Protein AF-A0A529XNV1-F1 (afdb_monomer_lite)

pLDDT: mean 88.71, std 9.5, range [61.62, 97.94]

Secondary structure (DSSP, 8-state):
-EEEEE-TT--EEEEEE-EEES---STTGGGHHHHHHHHHTT----SEEE----SS---S-SSEE-TTS-HHHHHH-

Radius of gyration: 15.76 Å; chains: 1; bounding box: 31×32×37 Å

Foldseek 3Di:
DKDFDADPVRHTFKIADWDFAQDQPDPRPVCVVVCVVQVVVVHHPPRDTDRDDPPPDDDDDRIGGDPPHDPVVSVVD

Structure (mmCIF, N/CA/C/O backbone):
data_AF-A0A529XNV1-F1
#
_entry.id   AF-A0A529XNV1-F1
#
loop_
_atom_site.group_PDB
_atom_site.id
_atom_site.type_symbol
_atom_site.label_atom_id
_atom_site.label_alt_id
_atom_site.label_comp_id
_atom_site.label_asym_id
_atom_site.label_entity_id
_atom_site.label_seq_id
_atom_site.pdbx_PDB_ins_code
_atom_site.Cartn_x
_atom_site.Cartn_y
_atom_site.Cartn_z
_atom_site.occupancy
_atom_site.B_iso_or_equiv
_atom_site.auth_seq_id
_atom_site.auth_comp_id
_atom_site.auth_asym_id
_atom_site.auth_atom_id
_atom_site.pdbx_PDB_model_num
ATOM 1 N N . HIS A 1 1 ? -8.889 2.004 -3.049 1.00 85.38 1 HIS A N 1
ATOM 2 C CA . HIS A 1 1 ? -8.912 0.584 -2.628 1.00 85.38 1 HIS A CA 1
ATOM 3 C C . HIS A 1 1 ? -8.549 0.507 -1.147 1.00 85.38 1 HIS A C 1
ATOM 5 O O . HIS A 1 1 ? -8.192 1.536 -0.585 1.00 85.38 1 HIS A O 1
ATOM 11 N N . HIS A 1 2 ? -8.687 -0.642 -0.487 1.00 90.50 2 HIS A N 1
ATOM 12 C CA . HIS A 1 2 ? -8.299 -0.800 0.919 1.00 90.50 2 HIS A CA 1
ATOM 13 C C . HIS A 1 2 ? -8.065 -2.276 1.257 1.00 90.50 2 HIS A C 1
ATOM 15 O O . HIS A 1 2 ? -8.616 -3.152 0.590 1.00 90.50 2 HIS A O 1
ATOM 21 N N . LEU A 1 3 ? -7.272 -2.529 2.294 1.00 92.19 3 LEU A N 1
ATOM 22 C CA . LEU A 1 3 ? -7.167 -3.833 2.946 1.00 92.19 3 LEU A CA 1
ATOM 23 C C . LEU A 1 3 ? -8.065 -3.845 4.185 1.00 92.19 3 LEU A C 1
ATOM 25 O O . LEU A 1 3 ? -8.221 -2.814 4.842 1.00 92.19 3 LEU A O 1
ATOM 29 N N . ARG A 1 4 ? -8.668 -4.998 4.485 1.00 94.19 4 ARG A N 1
ATOM 30 C CA . ARG A 1 4 ? -9.555 -5.208 5.639 1.00 94.19 4 ARG A CA 1
ATOM 31 C C . ARG A 1 4 ? -8.893 -6.181 6.603 1.00 94.19 4 ARG A C 1
ATOM 33 O O . ARG A 1 4 ? -8.380 -7.207 6.167 1.00 94.19 4 ARG A O 1
ATOM 40 N N . LEU A 1 5 ? -8.946 -5.863 7.890 1.00 94.19 5 LEU A N 1
ATOM 41 C CA . LEU A 1 5 ? -8.640 -6.797 8.964 1.00 94.19 5 LEU A CA 1
ATOM 42 C C . LEU A 1 5 ? -9.958 -7.326 9.522 1.00 94.19 5 LEU A C 1
ATOM 44 O O . LEU A 1 5 ? -10.798 -6.543 9.973 1.00 94.19 5 LEU A O 1
ATOM 48 N N . GLU A 1 6 ? -10.137 -8.642 9.492 1.00 95.44 6 GLU A N 1
ATOM 49 C CA . GLU A 1 6 ? -11.394 -9.293 9.860 1.00 95.44 6 GLU A CA 1
ATOM 50 C C . GLU A 1 6 ? -11.166 -10.482 10.780 1.00 95.44 6 GLU A C 1
ATOM 52 O O . GLU A 1 6 ? -10.119 -11.128 10.743 1.00 95.44 6 GLU A O 1
ATOM 57 N N . THR A 1 7 ? -12.173 -10.801 11.592 1.00 93.62 7 THR A N 1
ATOM 58 C CA . THR A 1 7 ? -12.200 -12.084 12.296 1.00 93.62 7 THR A CA 1
ATOM 59 C C . THR A 1 7 ? -12.476 -13.230 11.322 1.00 93.62 7 THR A C 1
ATOM 61 O O . THR A 1 7 ? -12.984 -13.022 10.221 1.00 93.62 7 THR A O 1
ATOM 64 N N . ALA A 1 8 ? -12.251 -14.470 11.764 1.00 94.69 8 ALA A N 1
ATOM 65 C CA . ALA A 1 8 ? -12.611 -15.665 10.994 1.00 94.69 8 ALA A CA 1
ATOM 66 C C . ALA A 1 8 ? -14.113 -15.743 10.635 1.00 94.69 8 ALA A C 1
ATOM 68 O O . ALA A 1 8 ? -14.496 -16.440 9.703 1.00 94.69 8 ALA A O 1
ATOM 69 N N . GLN A 1 9 ? -14.967 -15.020 11.366 1.00 95.62 9 GLN A N 1
ATOM 70 C CA . GLN A 1 9 ? -16.410 -14.916 11.133 1.00 95.62 9 GLN A CA 1
ATOM 71 C C . GLN A 1 9 ? -16.786 -13.716 10.239 1.00 95.62 9 GLN A C 1
ATOM 73 O O . GLN A 1 9 ? -17.967 -13.406 10.105 1.00 95.62 9 GLN A O 1
ATOM 78 N N . GLY A 1 10 ? -15.808 -13.013 9.656 1.00 93.81 10 GLY A N 1
ATOM 79 C CA . GLY A 1 10 ? -16.027 -11.890 8.736 1.00 93.81 10 GLY A CA 1
ATOM 80 C C . GLY A 1 10 ? -16.366 -10.557 9.409 1.00 93.81 10 GLY A C 1
ATOM 81 O O . GLY A 1 10 ? -16.806 -9.620 8.742 1.00 93.81 10 GLY A O 1
ATOM 82 N N . ARG A 1 11 ? -16.187 -10.434 10.733 1.00 94.31 11 ARG A N 1
ATOM 83 C CA . ARG A 1 11 ? -16.409 -9.163 11.438 1.00 94.31 11 ARG A CA 1
ATOM 84 C C . ARG A 1 11 ? -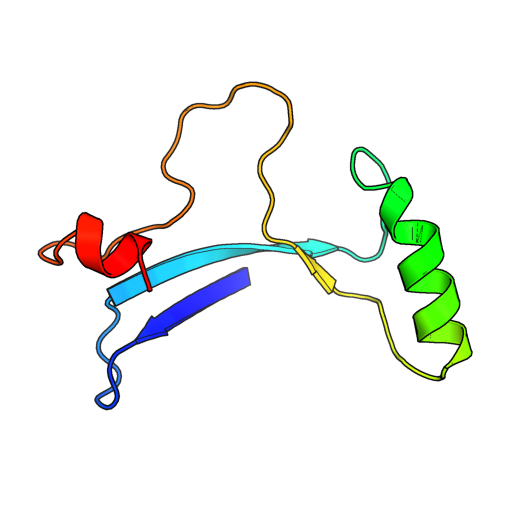15.234 -8.219 11.187 1.00 94.31 11 ARG A C 1
ATOM 86 O O . ARG A 1 11 ? -14.099 -8.568 11.498 1.00 94.31 11 ARG A O 1
ATOM 93 N N . LEU A 1 12 ? -15.517 -7.020 10.675 1.00 95.38 12 LEU A N 1
ATOM 94 C CA . LEU A 1 12 ? -14.510 -5.996 10.385 1.00 95.38 12 LEU A CA 1
ATOM 95 C C . LEU A 1 12 ? -13.948 -5.383 11.675 1.00 95.38 12 LEU A C 1
ATOM 97 O O . LEU A 1 12 ? -14.687 -4.773 12.448 1.00 95.38 12 LEU A O 1
ATOM 101 N N . LEU A 1 13 ? -12.635 -5.502 11.862 1.00 96.19 13 LEU A N 1
ATOM 102 C CA . LEU A 1 13 ? -11.897 -4.924 12.988 1.00 96.19 13 LEU A CA 1
ATOM 103 C C . LEU A 1 13 ? -11.244 -3.593 12.613 1.00 96.19 13 LEU A C 1
ATOM 105 O O . LEU A 1 13 ? -11.236 -2.647 13.400 1.00 96.19 13 LEU A O 1
ATOM 109 N N . GLY A 1 14 ? -10.725 -3.503 11.391 1.00 94.19 14 GLY A N 1
ATOM 110 C CA . GLY A 1 14 ? -10.043 -2.315 10.905 1.00 94.19 14 GLY A CA 1
ATOM 111 C C . GLY A 1 14 ? -9.783 -2.347 9.407 1.00 94.19 14 GLY A C 1
ATOM 112 O O . GLY A 1 14 ? -10.047 -3.342 8.729 1.00 94.19 14 GLY A O 1
ATOM 113 N N . ALA A 1 15 ? -9.278 -1.236 8.881 1.00 93.81 15 ALA A N 1
ATOM 114 C CA . ALA A 1 15 ? -8.948 -1.113 7.471 1.00 93.81 15 ALA A CA 1
ATOM 115 C C . ALA A 1 15 ? -7.742 -0.203 7.237 1.00 93.81 15 ALA A C 1
ATOM 117 O O . ALA A 1 15 ? -7.494 0.749 7.981 1.00 93.81 15 ALA A O 1
ATOM 118 N N . VAL A 1 16 ? -7.033 -0.477 6.146 1.00 92.00 16 VAL A N 1
ATOM 119 C CA . VAL A 1 16 ? -5.905 0.326 5.677 1.00 92.00 16 VAL A CA 1
ATOM 120 C C . VAL A 1 16 ? -6.236 0.858 4.280 1.00 92.00 16 VAL A C 1
ATOM 122 O O . VAL A 1 16 ? -6.422 0.055 3.359 1.00 92.00 16 VAL A O 1
ATOM 125 N N . PRO A 1 17 ? -6.352 2.185 4.083 1.00 88.56 17 PRO A N 1
ATOM 126 C CA . PRO A 1 17 ? -6.595 2.754 2.764 1.00 88.56 17 PRO A CA 1
ATOM 127 C C . PRO A 1 17 ? -5.395 2.508 1.842 1.00 88.56 17 PRO A C 1
ATOM 129 O O . PRO A 1 17 ? -4.239 2.592 2.252 1.00 88.56 17 PRO A O 1
ATOM 132 N N . CYS A 1 18 ? -5.670 2.208 0.572 1.00 90.62 18 CYS A N 1
ATOM 133 C CA . CYS A 1 18 ? -4.648 1.970 -0.443 1.00 90.62 18 CYS A CA 1
ATOM 134 C C . CYS A 1 18 ? -4.973 2.691 -1.753 1.00 90.62 18 CYS A C 1
ATOM 136 O O . CYS A 1 18 ? -6.118 2.709 -2.231 1.00 90.62 18 CYS A O 1
ATOM 138 N N . TYR A 1 19 ? -3.925 3.203 -2.384 1.00 87.75 19 TYR A N 1
ATOM 139 C CA . TYR A 1 19 ? -3.976 3.891 -3.664 1.00 87.75 19 TYR A CA 1
ATOM 140 C C . TYR A 1 19 ? -3.486 2.965 -4.769 1.00 87.75 19 TYR A C 1
ATOM 142 O O . TYR A 1 19 ? -2.429 2.351 -4.645 1.00 87.75 19 TYR A O 1
ATOM 150 N N . LEU A 1 20 ? -4.252 2.866 -5.852 1.00 93.00 20 LEU A N 1
ATOM 151 C CA . LEU A 1 20 ? -3.807 2.153 -7.042 1.00 93.00 20 LEU A CA 1
ATOM 152 C C . LEU A 1 20 ? -2.813 3.037 -7.796 1.00 93.00 20 LEU A C 1
ATOM 154 O O . LEU A 1 20 ? -3.116 4.193 -8.089 1.00 93.00 20 LEU A O 1
ATOM 158 N N . LYS A 1 21 ? -1.633 2.504 -8.106 1.00 92.69 21 LYS A N 1
ATOM 159 C CA . LYS A 1 21 ? -0.598 3.212 -8.859 1.00 92.69 21 LYS A CA 1
ATOM 160 C C . LYS A 1 21 ? -0.118 2.376 -10.033 1.00 92.69 21 LYS A C 1
ATOM 162 O O . LYS A 1 21 ? 0.176 1.195 -9.880 1.00 92.69 21 LYS A O 1
ATOM 167 N N . SER A 1 22 ? 0.053 3.035 -11.172 1.00 95.06 22 SER A N 1
ATOM 168 C CA . SER A 1 22 ? 0.650 2.452 -12.383 1.00 95.06 22 SER A CA 1
ATOM 169 C C . SER A 1 22 ? 2.105 2.889 -12.591 1.00 95.06 22 SER A C 1
ATOM 171 O O . SER A 1 22 ? 2.637 2.747 -13.683 1.00 95.06 22 SER A O 1
ATOM 173 N N . HIS A 1 23 ? 2.724 3.495 -11.574 1.00 92.50 23 HIS A N 1
ATOM 174 C CA . HIS A 1 23 ? 4.093 4.008 -11.622 1.00 92.50 23 HIS A CA 1
ATOM 175 C C . HIS A 1 23 ? 4.680 4.196 -10.214 1.00 92.50 23 HIS A C 1
ATOM 177 O O . HIS A 1 23 ? 3.937 4.288 -9.227 1.00 92.50 23 HIS A O 1
ATOM 183 N N . SER A 1 24 ? 6.003 4.373 -10.143 1.00 93.00 24 SER A N 1
ATOM 184 C CA . SER A 1 24 ? 6.749 4.689 -8.908 1.00 93.00 24 SER A CA 1
ATOM 185 C C . SER A 1 24 ? 7.318 6.114 -8.842 1.00 93.00 24 SER A C 1
ATOM 187 O O . SER A 1 24 ? 8.169 6.418 -8.020 1.00 93.00 24 SER A O 1
ATOM 189 N N . GLN A 1 25 ? 6.772 7.036 -9.640 1.00 90.69 25 GLN A N 1
ATOM 190 C CA . GLN A 1 25 ? 7.107 8.467 -9.556 1.00 90.69 25 GLN A CA 1
ATOM 191 C C . GLN A 1 25 ? 6.827 9.106 -8.181 1.00 90.69 25 GLN A C 1
ATOM 193 O O . GLN A 1 25 ? 5.925 8.676 -7.447 1.00 90.69 25 GLN A O 1
ATOM 198 N N . GLY A 1 26 ? 7.535 10.205 -7.903 1.00 86.56 26 GLY A N 1
ATOM 199 C CA . GLY A 1 26 ? 7.427 11.001 -6.679 1.00 86.56 26 GLY A CA 1
ATOM 200 C C . GLY A 1 26 ? 8.314 10.449 -5.564 1.00 86.56 26 GLY A C 1
ATOM 201 O O . GLY A 1 26 ? 9.451 10.056 -5.802 1.00 86.56 26 GLY A O 1
ATOM 202 N N . GLU A 1 27 ? 7.772 10.368 -4.350 1.00 84.88 27 GLU A N 1
ATOM 203 C CA . GLU A 1 27 ? 8.470 9.863 -3.154 1.00 84.88 27 GLU A CA 1
ATOM 204 C C . GLU A 1 27 ? 8.875 8.375 -3.242 1.00 84.88 27 GLU A C 1
ATOM 206 O O . GLU A 1 27 ? 9.532 7.855 -2.347 1.00 84.88 27 GLU A O 1
ATOM 211 N N . TYR A 1 28 ? 8.499 7.678 -4.319 1.00 86.19 28 TYR A N 1
ATOM 212 C CA . TYR A 1 28 ? 8.746 6.248 -4.516 1.00 86.19 28 TYR A CA 1
ATOM 213 C C . TYR A 1 28 ? 9.844 5.960 -5.542 1.00 86.19 28 TYR A C 1
ATOM 215 O O . TYR A 1 28 ? 9.936 4.836 -6.014 1.00 86.19 28 TYR A O 1
ATOM 223 N N . VAL A 1 29 ? 10.695 6.930 -5.885 1.00 87.62 29 VAL A N 1
ATOM 224 C CA . VAL A 1 29 ? 11.748 6.739 -6.901 1.00 87.62 29 VAL A CA 1
ATOM 225 C C . VAL A 1 29 ? 12.670 5.542 -6.603 1.00 87.62 29 VAL A C 1
ATOM 227 O O . VAL A 1 29 ? 13.105 4.844 -7.514 1.00 87.62 29 VAL A O 1
ATOM 230 N N . PHE A 1 30 ? 12.905 5.231 -5.325 1.00 88.94 30 PHE A N 1
ATOM 231 C CA . PHE A 1 30 ? 13.716 4.080 -4.904 1.00 88.94 30 PHE A CA 1
ATOM 232 C C . PHE A 1 30 ? 13.069 2.718 -5.204 1.00 88.94 30 PHE A C 1
ATOM 234 O O . PHE A 1 30 ? 13.741 1.691 -5.174 1.00 88.94 30 PHE A O 1
ATOM 241 N N . ASP A 1 31 ? 11.775 2.694 -5.510 1.00 93.81 31 ASP A N 1
ATOM 242 C CA . ASP A 1 31 ? 11.030 1.487 -5.857 1.00 93.81 31 ASP A CA 1
ATOM 243 C C . ASP A 1 31 ? 11.236 1.062 -7.325 1.00 93.81 31 ASP A C 1
ATOM 245 O O . ASP A 1 31 ? 10.929 -0.074 -7.669 1.00 93.81 31 ASP A O 1
ATOM 249 N N . HIS A 1 32 ? 11.818 1.918 -8.180 1.00 93.56 32 HIS A N 1
ATOM 250 C CA . HIS A 1 32 ? 12.084 1.582 -9.587 1.00 93.56 32 HIS A CA 1
ATOM 251 C C . HIS A 1 32 ? 13.006 0.363 -9.757 1.00 93.56 32 HIS A C 1
ATOM 253 O O . HIS A 1 32 ? 12.752 -0.494 -10.596 1.00 93.56 32 HIS A O 1
ATOM 259 N N . GLY A 1 33 ? 14.036 0.220 -8.915 1.00 95.00 33 GLY A N 1
ATOM 260 C CA . GLY A 1 33 ? 14.913 -0.956 -8.971 1.00 95.00 33 GLY A CA 1
ATOM 261 C C . GLY A 1 33 ? 14.168 -2.265 -8.681 1.00 95.00 33 GLY A C 1
ATOM 262 O O . GLY A 1 33 ? 14.450 -3.291 -9.300 1.00 95.00 33 GLY A O 1
ATOM 263 N N . TRP A 1 34 ? 13.179 -2.218 -7.784 1.00 95.19 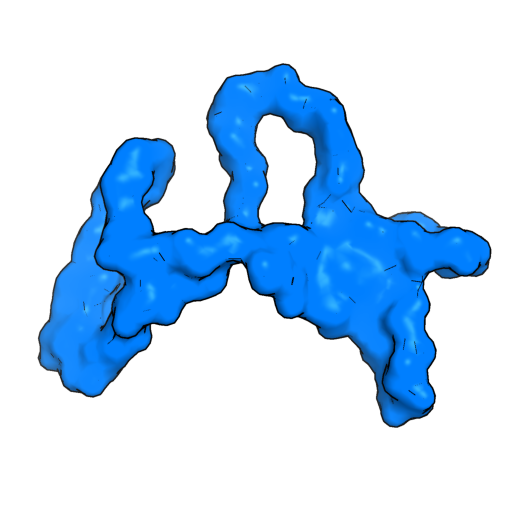34 TRP A N 1
ATOM 264 C CA . TRP A 1 34 ? 12.316 -3.359 -7.479 1.00 95.19 34 TRP A CA 1
ATOM 265 C C . TRP A 1 34 ? 11.331 -3.649 -8.605 1.00 95.19 34 TRP A C 1
ATOM 267 O O . TRP A 1 34 ? 11.189 -4.815 -8.975 1.00 95.19 34 TRP A O 1
ATO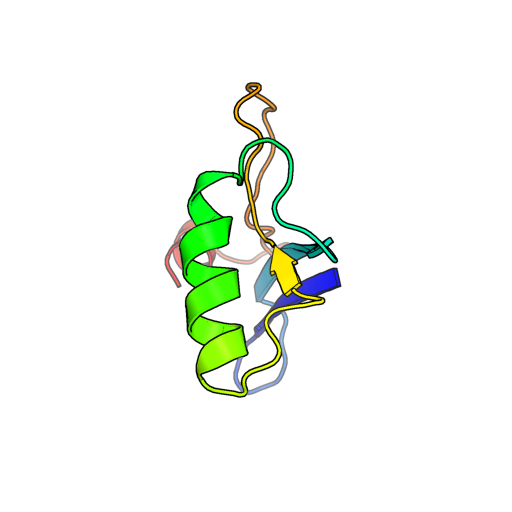M 277 N N . SER A 1 35 ? 10.701 -2.615 -9.179 1.00 96.06 35 SER A N 1
ATOM 278 C CA . SER A 1 35 ? 9.814 -2.807 -10.328 1.00 96.06 35 SER A CA 1
ATOM 279 C C . SER A 1 35 ? 10.557 -3.459 -11.488 1.00 96.06 35 SER A C 1
ATOM 281 O O . SER A 1 35 ? 10.095 -4.462 -12.022 1.00 96.06 35 SER A O 1
ATOM 283 N N . ASP A 1 36 ? 11.751 -2.964 -11.813 1.00 96.44 36 ASP A N 1
ATOM 284 C CA . ASP A 1 36 ? 12.536 -3.463 -12.941 1.00 96.44 36 ASP A CA 1
ATOM 285 C C . ASP A 1 36 ? 12.992 -4.908 -12.713 1.00 96.44 36 ASP A C 1
ATOM 287 O O . ASP A 1 36 ? 12.902 -5.745 -13.612 1.00 96.44 36 ASP A O 1
ATOM 291 N N . ALA A 1 37 ? 13.460 -5.233 -11.505 1.00 97.06 37 ALA A N 1
ATOM 292 C CA . ALA A 1 37 ? 13.873 -6.591 -11.166 1.00 97.06 37 ALA A CA 1
ATOM 293 C C . ALA A 1 37 ? 12.701 -7.585 -11.214 1.00 97.06 37 ALA A C 1
ATOM 295 O O . ALA A 1 37 ? 12.855 -8.685 -11.748 1.00 97.06 37 ALA A O 1
ATOM 296 N N . PHE A 1 38 ? 11.533 -7.206 -10.689 1.00 97.00 38 PHE A N 1
ATOM 297 C CA . PHE A 1 38 ? 10.358 -8.076 -10.647 1.00 97.00 38 PHE A CA 1
ATOM 298 C C . PHE A 1 38 ? 9.752 -8.311 -12.036 1.00 97.00 38 PHE A C 1
ATOM 300 O O . PHE A 1 38 ? 9.423 -9.446 -12.378 1.00 97.00 38 PHE A O 1
ATOM 307 N N . GLU A 1 39 ? 9.668 -7.268 -12.863 1.00 96.88 39 GLU A N 1
ATOM 308 C CA . GLU A 1 39 ? 9.222 -7.381 -14.259 1.00 96.88 39 GLU A CA 1
ATOM 309 C C . GLU A 1 39 ? 10.195 -8.250 -15.075 1.00 96.88 39 GLU A C 1
ATOM 311 O O . GLU A 1 39 ? 9.773 -9.123 -15.832 1.00 96.88 39 GLU A O 1
ATOM 316 N N . ARG A 1 40 ? 11.515 -8.117 -14.862 1.00 97.56 40 ARG A N 1
ATOM 317 C CA . ARG A 1 40 ? 12.522 -8.997 -15.492 1.00 97.56 40 ARG A CA 1
ATOM 318 C C . ARG A 1 40 ? 12.407 -10.458 -15.061 1.00 97.56 40 ARG A C 1
ATOM 320 O O . ARG A 1 40 ? 12.786 -11.339 -15.828 1.00 97.56 40 ARG A O 1
ATOM 327 N N . ALA A 1 41 ? 11.884 -10.721 -13.866 1.00 97.94 41 ALA A N 1
ATOM 328 C CA . ALA A 1 41 ? 11.558 -12.067 -13.404 1.00 97.94 41 ALA A CA 1
ATOM 329 C C . ALA A 1 41 ? 10.230 -12.604 -13.987 1.00 97.94 41 ALA A C 1
ATOM 331 O O . ALA A 1 41 ? 9.814 -13.706 -13.637 1.00 97.94 41 ALA A O 1
ATOM 332 N N . GLY A 1 42 ? 9.566 -11.849 -14.874 1.00 97.44 42 GLY A N 1
ATOM 333 C CA . GLY A 1 42 ? 8.294 -12.213 -15.506 1.00 97.44 42 GLY A CA 1
ATOM 334 C C . GLY A 1 42 ? 7.059 -11.875 -14.667 1.00 97.44 42 GLY A C 1
ATOM 335 O O . GLY A 1 42 ? 5.950 -12.291 -15.008 1.00 97.44 42 GLY A O 1
ATOM 336 N N . GLY A 1 43 ? 7.235 -11.152 -13.559 1.00 97.25 43 GLY A N 1
ATOM 337 C CA . GLY A 1 43 ? 6.137 -10.663 -12.739 1.00 97.25 43 GLY A CA 1
ATOM 338 C C . GLY A 1 43 ? 5.437 -9.459 -13.367 1.00 97.25 43 GLY A C 1
ATOM 339 O O . GLY A 1 43 ? 5.935 -8.851 -14.302 1.00 97.25 43 GLY A O 1
ATOM 340 N N . ARG A 1 44 ? 4.276 -9.097 -12.817 1.00 96.50 44 ARG A N 1
ATOM 341 C CA . ARG A 1 44 ? 3.579 -7.843 -13.132 1.00 96.50 44 ARG A CA 1
ATOM 342 C C . ARG A 1 44 ? 3.575 -6.967 -11.894 1.00 96.50 44 ARG A C 1
ATOM 344 O O . ARG A 1 44 ? 2.796 -7.204 -10.974 1.00 96.50 44 ARG A O 1
ATOM 351 N N . TYR A 1 45 ? 4.464 -5.989 -11.862 1.00 95.81 45 TYR A N 1
ATOM 352 C CA . TYR A 1 45 ? 4.618 -5.078 -10.738 1.00 95.81 45 TYR A CA 1
ATOM 353 C C . TYR A 1 45 ? 3.522 -4.011 -10.718 1.00 95.81 45 TYR A C 1
ATOM 355 O O . TYR A 1 45 ? 3.132 -3.542 -9.651 1.00 95.81 45 TYR A O 1
ATOM 363 N N . TYR A 1 46 ? 2.988 -3.651 -11.890 1.00 95.69 46 TYR A N 1
ATOM 364 C CA . TYR A 1 46 ? 1.900 -2.685 -12.020 1.00 95.69 46 TYR A CA 1
ATOM 365 C C . TYR A 1 46 ? 0.606 -3.283 -12.618 1.00 95.69 46 TYR A C 1
ATOM 367 O O . TYR A 1 46 ? 0.643 -4.220 -13.424 1.00 95.69 46 TYR A O 1
ATOM 375 N N . PRO A 1 47 ? -0.562 -2.699 -12.283 1.00 94.81 47 PRO A N 1
ATOM 376 C CA . PRO A 1 47 ? -0.737 -1.677 -11.253 1.00 94.81 47 PRO A CA 1
ATOM 377 C C . PRO A 1 47 ? -0.561 -2.274 -9.847 1.00 94.81 47 PRO A C 1
ATOM 379 O O . PRO A 1 47 ? -0.904 -3.430 -9.610 1.00 94.81 47 PRO A O 1
ATOM 382 N N . LYS A 1 48 ? -0.054 -1.471 -8.908 1.00 93.38 48 LYS A N 1
ATOM 383 C CA . LYS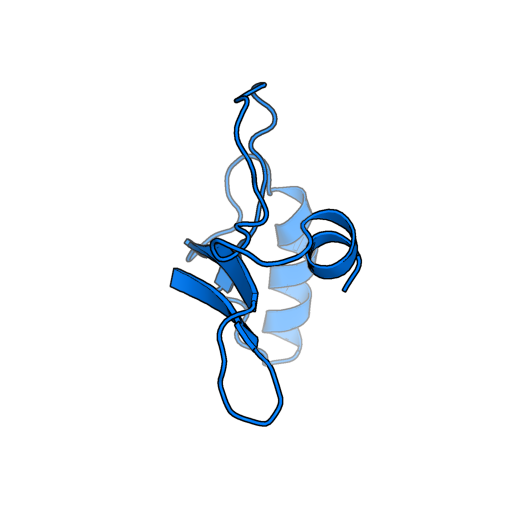 A 1 48 ? 0.154 -1.867 -7.508 1.00 93.38 48 LYS A CA 1
ATOM 384 C C . LYS A 1 48 ? -0.775 -1.127 -6.561 1.00 93.38 48 LYS A C 1
ATOM 386 O O . LYS A 1 48 ? -1.154 0.017 -6.821 1.00 93.38 48 LYS A O 1
ATOM 391 N N . LEU A 1 49 ? -1.099 -1.758 -5.435 1.00 92.38 49 LEU A N 1
ATOM 392 C CA . LEU A 1 49 ? -1.741 -1.096 -4.302 1.00 92.38 49 LEU A CA 1
ATOM 393 C C . LEU A 1 49 ? -0.675 -0.560 -3.350 1.00 92.38 49 LEU A C 1
ATOM 395 O O . LEU A 1 49 ? 0.162 -1.307 -2.859 1.00 92.38 49 LEU A O 1
ATOM 399 N N . GLN A 1 50 ? -0.735 0.738 -3.081 1.00 89.75 50 GLN A N 1
ATOM 400 C CA . GLN A 1 50 ? 0.194 1.444 -2.213 1.00 89.75 50 GLN A CA 1
ATOM 401 C C . GLN A 1 50 ? -0.540 1.923 -0.959 1.00 89.75 50 GLN A C 1
ATOM 403 O O . GLN A 1 50 ? -1.470 2.727 -1.058 1.00 89.75 50 GLN A O 1
ATOM 408 N N . CYS A 1 51 ? -0.098 1.475 0.214 1.00 88.94 51 CYS A N 1
ATOM 409 C CA . CYS A 1 51 ? -0.397 2.138 1.480 1.00 88.94 51 CYS A CA 1
ATOM 410 C C . CYS A 1 51 ? 0.829 2.953 1.886 1.00 88.94 51 CYS A C 1
ATOM 412 O O . CYS A 1 51 ? 1.909 2.395 2.069 1.00 88.94 51 CYS A O 1
ATOM 414 N N . SER A 1 52 ? 0.684 4.266 2.014 1.00 82.25 52 SER A N 1
ATOM 415 C CA . SER A 1 52 ? 1.802 5.147 2.331 1.00 82.25 52 SER A CA 1
ATOM 416 C C . SER A 1 52 ? 1.347 6.395 3.076 1.00 82.25 52 SER A C 1
ATOM 418 O O . SER A 1 52 ? 0.177 6.780 3.040 1.00 82.25 52 SER A O 1
ATOM 420 N N . VAL A 1 53 ? 2.300 7.018 3.765 1.00 73.88 53 VAL A N 1
ATOM 421 C CA . VAL A 1 53 ? 2.134 8.310 4.427 1.00 73.88 53 VAL A CA 1
ATOM 422 C C . VAL A 1 53 ? 2.973 9.311 3.639 1.00 73.88 53 VAL A C 1
ATOM 424 O O . VAL A 1 53 ? 4.165 9.047 3.474 1.00 73.88 53 VAL A O 1
ATOM 427 N N . PRO A 1 54 ? 2.391 10.411 3.128 1.00 67.75 54 PRO A N 1
ATOM 428 C CA . PRO A 1 54 ? 3.185 11.445 2.475 1.00 67.75 54 PRO A CA 1
ATOM 429 C C . PRO A 1 54 ? 4.190 12.030 3.472 1.00 67.75 54 PRO A C 1
ATOM 431 O O . PRO A 1 54 ? 3.903 12.103 4.670 1.00 67.75 54 PRO A O 1
ATOM 434 N N . PHE A 1 55 ? 5.358 12.466 2.996 1.00 65.44 55 PHE A N 1
ATOM 435 C CA . PHE A 1 55 ? 6.374 13.058 3.874 1.00 65.44 55 PHE A CA 1
ATOM 436 C C . PHE A 1 55 ? 5.916 14.397 4.467 1.00 65.44 55 PHE A C 1
ATOM 438 O O . PHE A 1 55 ? 6.394 14.818 5.521 1.00 65.44 55 PHE A O 1
ATOM 445 N N . THR A 1 56 ? 4.969 15.070 3.807 1.00 69.38 56 THR A N 1
ATOM 446 C CA . THR A 1 56 ? 4.308 16.251 4.362 1.00 69.38 56 THR A CA 1
ATOM 447 C C . THR A 1 56 ? 3.527 15.844 5.614 1.00 69.38 56 THR A C 1
ATOM 449 O O . THR A 1 56 ? 2.710 14.923 5.537 1.00 69.38 56 THR A O 1
ATOM 452 N N . PRO A 1 57 ? 3.732 16.505 6.767 1.00 63.31 57 PRO A N 1
ATOM 453 C CA . PRO A 1 57 ? 3.065 16.130 8.005 1.00 63.31 57 PRO A CA 1
ATOM 454 C C . PRO A 1 57 ? 1.564 16.417 7.906 1.00 63.31 57 PRO A C 1
ATOM 456 O O . PRO A 1 57 ? 1.093 17.511 8.201 1.00 63.31 57 PRO A O 1
ATOM 459 N N . VAL A 1 58 ? 0.806 15.406 7.487 1.00 66.88 58 VAL A N 1
ATOM 460 C CA . VAL A 1 58 ? -0.653 15.378 7.565 1.00 66.88 58 VAL A CA 1
ATOM 461 C C . VAL A 1 58 ? -1.022 14.534 8.779 1.00 66.88 58 VAL A C 1
ATOM 463 O O . VAL A 1 58 ? -0.690 13.346 8.862 1.00 66.88 58 VAL A O 1
ATOM 466 N N . SER A 1 59 ? -1.678 15.156 9.756 1.00 65.50 59 SER A N 1
ATOM 467 C CA . SER A 1 59 ? -2.214 14.471 10.928 1.00 65.50 59 SER A CA 1
ATOM 468 C C . SER A 1 59 ? -3.506 13.736 10.556 1.00 65.50 59 SER A C 1
ATOM 470 O O . SER A 1 59 ? -4.446 14.314 10.020 1.00 65.50 59 SER A O 1
ATOM 472 N N . GLY A 1 60 ? -3.549 12.431 10.822 1.00 67.62 60 GLY A N 1
ATOM 473 C CA . GLY A 1 60 ? -4.726 11.593 10.599 1.00 67.62 60 GLY A CA 1
ATOM 474 C C . GLY A 1 60 ? -4.431 10.112 10.871 1.00 67.62 60 GLY A C 1
ATOM 475 O O . GLY A 1 60 ? -3.297 9.669 10.653 1.00 67.62 60 GLY A O 1
ATOM 476 N N . PRO A 1 61 ? -5.406 9.332 11.373 1.00 66.31 61 PRO A N 1
ATOM 477 C CA . PRO A 1 61 ? -5.224 7.904 11.613 1.00 66.31 61 PRO A CA 1
ATOM 478 C C . PRO A 1 61 ? -5.065 7.144 10.286 1.00 66.31 61 PRO A C 1
ATOM 480 O O . PRO A 1 61 ? -5.933 7.192 9.419 1.00 66.31 61 PRO A O 1
ATOM 483 N N . ARG A 1 62 ? -3.937 6.440 10.127 1.00 74.44 62 ARG A N 1
ATOM 484 C CA . ARG A 1 62 ? -3.578 5.682 8.903 1.00 74.44 62 ARG A CA 1
ATOM 485 C C . ARG A 1 62 ? -4.126 4.262 8.908 1.00 74.44 62 ARG A C 1
ATOM 487 O O . ARG A 1 62 ? -4.354 3.677 7.857 1.00 74.44 62 ARG A O 1
ATOM 494 N N . LEU A 1 63 ? -4.327 3.735 10.111 1.00 85.88 63 LEU A N 1
ATOM 495 C CA . LEU A 1 63 ? -5.009 2.483 10.363 1.00 85.88 63 LEU A CA 1
ATOM 496 C C . LEU A 1 63 ? -6.353 2.829 10.996 1.00 85.88 63 LEU A C 1
ATOM 498 O O . LEU A 1 63 ? -6.410 3.405 12.089 1.00 85.88 63 LEU A O 1
ATOM 502 N N . LEU A 1 64 ? -7.419 2.539 10.257 1.00 90.31 64 LEU A N 1
ATOM 503 C CA . LEU A 1 64 ? -8.789 2.776 10.678 1.00 90.31 64 LEU A CA 1
ATOM 504 C C . LEU A 1 64 ? -9.221 1.622 11.576 1.00 90.31 64 LEU A C 1
ATOM 506 O O . LEU A 1 64 ? -9.006 0.462 11.233 1.00 90.31 64 LEU A O 1
ATOM 510 N N . VAL A 1 65 ? -9.841 1.945 12.705 1.00 94.50 65 VAL A N 1
ATOM 511 C CA . VAL A 1 65 ? -10.352 0.968 13.668 1.00 94.50 65 VAL A CA 1
ATOM 512 C C . VAL A 1 65 ? -11.871 1.056 13.664 1.00 94.50 65 VAL A C 1
ATOM 514 O O . VAL A 1 65 ? -12.432 2.155 13.677 1.00 94.50 65 VAL A O 1
ATOM 517 N N . SER A 1 66 ? -12.537 -0.094 13.602 1.00 94.38 66 SER A N 1
ATOM 518 C CA . SER A 1 66 ? -13.993 -0.152 13.672 1.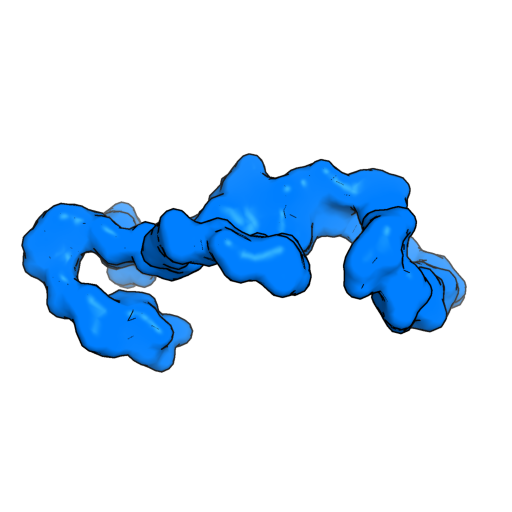00 94.38 66 SER A CA 1
ATOM 519 C C . SER A 1 66 ? -14.480 0.339 15.038 1.00 94.38 66 SER A C 1
ATOM 521 O O . SER A 1 66 ? -13.822 0.161 16.066 1.00 94.38 66 SER A O 1
ATOM 523 N N . LYS A 1 67 ? -15.641 0.997 15.066 1.00 92.06 67 LYS A N 1
ATOM 524 C CA . LYS A 1 67 ? -16.174 1.590 16.296 1.00 92.06 67 LYS A CA 1
ATOM 525 C C . LYS A 1 67 ? -16.447 0.496 17.332 1.00 92.06 67 LYS A C 1
ATOM 527 O O . LYS A 1 67 ? -17.190 -0.438 17.054 1.00 92.06 67 LYS A O 1
ATOM 532 N N . GLY A 1 68 ? -15.917 0.676 18.541 1.00 9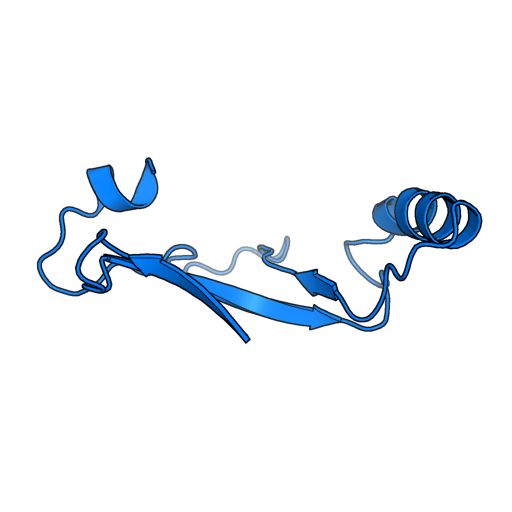0.81 68 GLY A N 1
ATOM 533 C CA . GLY A 1 68 ? -16.094 -0.264 19.652 1.00 90.81 68 GLY A CA 1
ATOM 534 C C . GLY A 1 68 ? -15.003 -1.332 19.757 1.00 90.81 68 GLY A C 1
ATOM 535 O O . GLY A 1 68 ? -14.995 -2.071 20.737 1.00 90.81 68 GLY A O 1
ATOM 536 N N . GLU A 1 69 ? -14.061 -1.386 18.812 1.00 92.81 69 GLU A N 1
ATOM 537 C CA . GLU A 1 69 ? -12.881 -2.244 18.931 1.00 92.81 69 GLU A CA 1
ATOM 538 C C . GLU A 1 69 ? -11.788 -1.599 19.791 1.00 92.81 69 GLU A C 1
ATOM 540 O O . GLU A 1 69 ? -11.684 -0.377 19.913 1.00 92.81 69 GLU A O 1
ATOM 545 N N . ASN A 1 70 ? -10.923 -2.438 20.361 1.00 91.69 70 ASN A N 1
ATOM 546 C CA . ASN A 1 70 ? -9.734 -1.971 21.063 1.00 91.69 70 ASN A CA 1
ATOM 547 C C . ASN A 1 70 ? -8.685 -1.474 20.052 1.00 91.69 70 ASN A C 1
ATOM 549 O O . ASN A 1 70 ? -8.040 -2.276 19.376 1.00 91.69 70 ASN A O 1
ATOM 553 N N . GLU A 1 71 ? -8.481 -0.155 19.983 1.00 90.56 71 GLU A N 1
ATOM 554 C CA . GLU A 1 71 ? -7.533 0.465 19.047 1.00 90.56 71 GLU A CA 1
ATOM 555 C C . GLU A 1 71 ? -6.100 -0.058 19.177 1.00 90.56 71 GLU A C 1
ATOM 557 O O . GLU A 1 71 ? -5.422 -0.222 18.165 1.00 90.56 71 GLU A O 1
ATOM 562 N N . GLY A 1 72 ? -5.632 -0.316 20.401 1.00 88.88 72 GLY A N 1
ATOM 563 C CA . GLY A 1 72 ? -4.271 -0.792 20.647 1.00 88.88 72 GLY A CA 1
ATOM 564 C C . GLY A 1 72 ? -4.050 -2.195 20.092 1.00 88.88 72 GLY A C 1
ATOM 565 O O . GLY A 1 72 ? -3.050 -2.439 19.426 1.00 88.88 72 GLY A O 1
ATOM 566 N N . ALA A 1 73 ? -5.016 -3.091 20.302 1.00 87.31 73 ALA A N 1
ATOM 567 C CA . ALA A 1 73 ? -4.956 -4.450 19.772 1.00 87.31 73 ALA A CA 1
ATOM 568 C C . ALA A 1 73 ? -5.070 -4.472 18.240 1.00 87.31 73 ALA A C 1
ATOM 570 O O . ALA A 1 73 ? -4.297 -5.155 17.576 1.00 87.31 73 ALA A O 1
ATOM 571 N N . VAL A 1 74 ? -5.992 -3.688 17.669 1.00 88.62 74 VAL A N 1
ATOM 572 C CA . VAL A 1 74 ? -6.209 -3.638 16.212 1.00 88.62 74 VAL A CA 1
ATOM 573 C C . VAL A 1 74 ? -5.026 -3.008 15.472 1.00 88.62 74 VAL A C 1
ATOM 575 O O . VAL A 1 74 ? -4.730 -3.414 14.357 1.00 88.62 74 VAL A O 1
ATOM 578 N N . ARG A 1 75 ? -4.331 -2.031 16.071 1.00 84.31 75 ARG A N 1
ATOM 579 C CA . ARG A 1 75 ? -3.128 -1.418 15.475 1.00 84.31 75 ARG A CA 1
ATOM 580 C C . ARG A 1 75 ? -1.853 -2.249 15.641 1.00 84.31 75 ARG A C 1
ATOM 582 O O . ARG A 1 75 ? -0.849 -1.894 15.029 1.00 84.31 75 ARG A O 1
ATOM 589 N N . ALA A 1 76 ? -1.871 -3.279 16.485 1.00 82.38 76 ALA A N 1
ATOM 590 C CA . ALA A 1 76 ? -0.726 -4.154 16.735 1.00 82.38 76 ALA A CA 1
ATOM 591 C C . ALA A 1 76 ? -0.742 -5.449 15.903 1.00 82.38 76 ALA A C 1
ATOM 593 O O . ALA A 1 76 ? 0.297 -6.101 15.808 1.00 82.38 76 ALA A O 1
ATOM 594 N N . GLY A 1 77 ? -1.904 -5.831 15.363 1.00 61.62 77 GLY A N 1
ATOM 595 C CA . GLY A 1 77 ? -2.059 -6.962 14.441 1.00 61.62 77 GLY A CA 1
ATOM 596 C C . GLY A 1 77 ? -1.715 -6.591 13.008 1.00 61.62 77 GLY A C 1
ATOM 597 O O . GLY A 1 77 ? -1.223 -7.493 12.299 1.00 61.62 77 GLY A O 1
#

Sequence (77 aa):
HHLRLETAQGRLLGAVPCYLKSHSQGEYVFDHGWSDAFERAGGRYYPKLQCSVPFTPVSGPRLLVSKGENEGAVRAG